Protein AF-A0A940Q5P7-F1 (afdb_monomer_lite)

Radius of gyration: 21.8 Å; chains: 1; bounding box: 33×35×69 Å

Structure (mmCIF, N/CA/C/O backbone):
data_AF-A0A940Q5P7-F1
#
_entry.id   AF-A0A940Q5P7-F1
#
loop_
_atom_site.group_PDB
_atom_site.id
_atom_site.type_symbol
_atom_site.label_atom_id
_atom_site.label_alt_id
_atom_site.label_comp_id
_atom_site.label_asym_id
_atom_site.label_entity_id
_atom_site.label_seq_id
_atom_site.pdbx_PDB_ins_code
_atom_site.Cartn_x
_atom_site.Cartn_y
_atom_site.Cartn_z
_atom_site.occupancy
_atom_site.B_iso_or_equiv
_atom_site.auth_seq_id
_atom_site.auth_comp_id
_atom_site.auth_asym_id
_atom_site.auth_atom_id
_atom_site.pdbx_PDB_model_num
ATOM 1 N N . MET A 1 1 ? -14.867 15.851 -5.994 1.00 41.00 1 MET A N 1
ATOM 2 C CA . MET A 1 1 ? -13.390 15.865 -5.976 1.00 41.00 1 MET A CA 1
ATOM 3 C C . MET A 1 1 ? -12.949 15.234 -4.667 1.00 41.00 1 MET A C 1
ATOM 5 O O . MET A 1 1 ? -12.929 15.916 -3.651 1.00 41.00 1 MET A O 1
ATOM 9 N N . GLY A 1 2 ? -12.754 13.914 -4.648 1.00 50.38 2 GLY A N 1
ATOM 10 C CA . GLY A 1 2 ? -12.276 13.224 -3.451 1.00 50.38 2 GLY A CA 1
ATOM 11 C C . GLY A 1 2 ? -10.807 13.569 -3.258 1.00 50.38 2 GLY A C 1
ATOM 12 O O . GLY A 1 2 ? -9.984 13.217 -4.091 1.00 50.38 2 GLY A O 1
ATOM 13 N N . SER A 1 3 ? -10.481 14.330 -2.218 1.00 61.19 3 SER A N 1
ATOM 14 C CA . SER A 1 3 ? -9.091 14.579 -1.847 1.00 61.19 3 SER A CA 1
ATOM 15 C C . SER A 1 3 ? -8.493 13.261 -1.352 1.00 61.19 3 SER A C 1
ATOM 17 O O . SER A 1 3 ? -8.845 12.838 -0.245 1.00 61.19 3 SER A O 1
ATOM 19 N N . SER A 1 4 ? -7.644 12.622 -2.161 1.00 75.94 4 SER A N 1
ATOM 20 C CA . SER A 1 4 ? -6.776 11.542 -1.683 1.00 75.94 4 SER A CA 1
ATOM 21 C C . SER A 1 4 ? -5.988 12.034 -0.467 1.00 75.94 4 SER A C 1
ATOM 23 O O . SER A 1 4 ? -5.650 13.218 -0.378 1.00 75.94 4 SER A O 1
ATOM 25 N N . ALA A 1 5 ? -5.750 11.152 0.497 1.00 82.31 5 ALA A N 1
ATOM 26 C CA . ALA A 1 5 ? -4.936 11.459 1.662 1.00 82.31 5 ALA A CA 1
ATOM 27 C C . ALA A 1 5 ? -3.430 11.340 1.372 1.00 82.31 5 ALA A C 1
ATOM 29 O O . ALA A 1 5 ? -2.652 11.994 2.057 1.00 82.31 5 ALA A O 1
ATOM 30 N N . SER A 1 6 ? -3.039 10.574 0.346 1.00 84.50 6 SER A N 1
ATOM 31 C CA . SER A 1 6 ? -1.655 10.481 -0.134 1.00 84.50 6 SER A CA 1
ATOM 32 C C . SER A 1 6 ? -1.444 11.309 -1.403 1.00 84.50 6 SER A C 1
ATOM 34 O O . SER A 1 6 ? -2.370 11.509 -2.195 1.00 84.50 6 SER A O 1
ATOM 36 N N . GLN A 1 7 ? -0.208 11.778 -1.595 1.00 83.62 7 GLN A N 1
ATOM 37 C CA . GLN A 1 7 ? 0.233 12.468 -2.811 1.00 83.62 7 GLN A CA 1
ATOM 38 C C . GLN A 1 7 ? 0.664 11.509 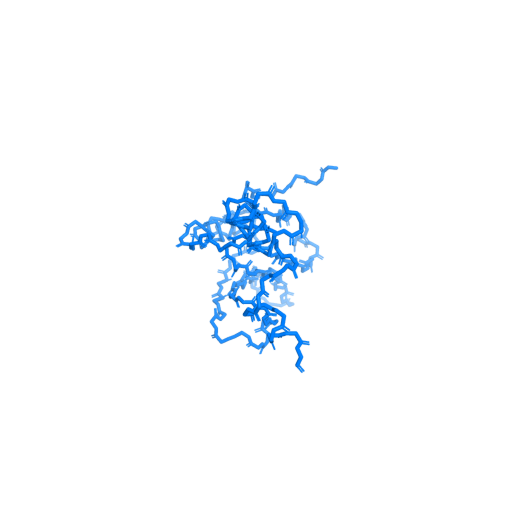-3.932 1.00 83.62 7 GLN A C 1
ATOM 40 O O . GLN A 1 7 ? 0.743 11.934 -5.083 1.00 83.62 7 GLN A O 1
ATOM 45 N N . TYR A 1 8 ? 0.941 10.241 -3.611 1.00 85.31 8 TYR A N 1
ATOM 46 C CA . TYR A 1 8 ? 1.495 9.271 -4.563 1.00 85.31 8 TYR A CA 1
ATOM 47 C C . TYR A 1 8 ? 0.431 8.368 -5.183 1.00 85.31 8 TYR A C 1
ATOM 49 O O . TYR A 1 8 ? 0.476 8.094 -6.376 1.00 85.31 8 TYR A O 1
ATOM 57 N N . PHE A 1 9 ? -0.539 7.926 -4.385 1.00 86.62 9 PHE A N 1
ATOM 58 C CA . PHE A 1 9 ? -1.602 7.023 -4.816 1.00 86.62 9 PHE A CA 1
ATOM 59 C C . PHE A 1 9 ? -2.948 7.431 -4.212 1.00 86.62 9 PHE A C 1
ATOM 61 O O . PHE A 1 9 ? -3.032 8.242 -3.286 1.00 86.62 9 PHE A O 1
ATOM 68 N N . GLU A 1 10 ? -4.032 6.886 -4.759 1.00 87.19 10 GLU A N 1
ATOM 69 C CA . GLU A 1 10 ? -5.385 7.214 -4.319 1.00 87.19 10 GLU A CA 1
ATOM 70 C C . GLU A 1 10 ? -5.761 6.449 -3.050 1.00 87.19 10 GLU A C 1
ATOM 72 O O . GLU A 1 10 ? -5.995 5.248 -3.083 1.00 87.19 10 GLU A O 1
ATOM 77 N N . ILE A 1 11 ? -5.879 7.147 -1.925 1.00 88.00 11 ILE A N 1
ATOM 78 C CA . ILE A 1 11 ? -6.335 6.554 -0.670 1.00 88.00 11 ILE A CA 1
ATOM 79 C C . ILE A 1 11 ? -7.303 7.501 0.049 1.00 88.00 11 ILE A C 1
ATOM 81 O O . ILE A 1 11 ? -7.033 8.701 0.143 1.00 88.00 11 ILE A O 1
ATOM 85 N N . PRO A 1 12 ? -8.444 7.018 0.569 1.00 86.81 12 PRO A N 1
ATOM 86 C CA . PRO A 1 12 ? -9.394 7.874 1.258 1.00 86.81 12 PRO A CA 1
ATOM 87 C C . PRO A 1 12 ? -8.847 8.453 2.563 1.00 86.81 12 PRO A C 1
ATOM 89 O O . PRO A 1 12 ? -7.967 7.894 3.222 1.00 86.81 12 PRO A O 1
ATOM 92 N N . LYS A 1 13 ? -9.453 9.564 2.984 1.00 85.94 13 LYS A N 1
ATOM 93 C CA . LYS A 1 13 ? -9.271 10.125 4.327 1.00 85.94 13 LYS A CA 1
ATOM 94 C C . LYS A 1 13 ? -9.883 9.213 5.395 1.00 85.94 13 LYS A C 1
ATOM 96 O O . LYS A 1 13 ? -10.800 8.444 5.105 1.00 85.94 13 LYS A O 1
ATOM 101 N N . PHE A 1 14 ? -9.429 9.382 6.640 1.00 84.25 14 PHE A N 1
ATOM 102 C CA . PHE A 1 14 ? -9.865 8.613 7.813 1.00 84.25 14 PHE A CA 1
ATOM 103 C C . PHE A 1 14 ? -11.389 8.406 7.919 1.00 84.25 14 PHE A C 1
ATOM 105 O O . PHE A 1 14 ? -11.831 7.322 8.291 1.00 84.25 14 PHE A O 1
ATOM 112 N N . PHE A 1 15 ? -12.190 9.405 7.529 1.00 81.56 15 PHE A N 1
ATOM 113 C CA . PHE A 1 15 ? -13.657 9.366 7.592 1.00 81.56 15 PHE A CA 1
ATOM 114 C C . PHE A 1 15 ? -14.273 8.084 7.000 1.00 81.56 15 PHE A C 1
ATOM 116 O O . PHE A 1 15 ? -15.144 7.483 7.622 1.00 81.56 15 PHE A O 1
ATOM 123 N N . VAL A 1 16 ? -13.766 7.609 5.855 1.00 80.00 16 VAL A N 1
ATOM 124 C CA . VAL A 1 16 ? -14.283 6.404 5.176 1.00 80.00 16 VAL A CA 1
ATOM 125 C C . VAL A 1 16 ? -14.089 5.140 6.020 1.00 80.00 16 VAL A C 1
ATOM 127 O O . VAL A 1 16 ? -14.920 4.232 6.015 1.00 80.00 16 VAL A O 1
ATOM 130 N N . PHE A 1 17 ? -13.005 5.081 6.790 1.00 79.00 17 PHE A N 1
ATOM 131 C CA . PHE A 1 17 ? -12.690 3.924 7.621 1.00 79.00 17 PHE A CA 1
ATOM 132 C C . PHE A 1 17 ? -13.446 3.929 8.954 1.00 79.00 17 PHE A C 1
ATOM 134 O O . PHE A 1 17 ? -13.710 2.861 9.511 1.00 79.00 17 PHE A O 1
ATOM 141 N N . GLY A 1 18 ? -13.862 5.106 9.435 1.00 71.75 18 GLY A N 1
ATOM 142 C CA . GLY A 1 18 ? -14.753 5.240 10.591 1.00 71.75 18 GLY A CA 1
ATOM 143 C C . GLY A 1 18 ? -16.116 4.570 10.377 1.00 71.75 18 GLY A C 1
ATOM 144 O O . GLY A 1 18 ? -16.691 4.018 11.316 1.00 71.75 18 GLY A O 1
ATOM 145 N N . GLU A 1 19 ? -16.590 4.521 9.130 1.00 75.62 19 GLU A N 1
ATOM 146 C CA . GLU A 1 19 ? -17.842 3.861 8.726 1.00 75.62 19 GLU A CA 1
ATOM 147 C C . GLU A 1 19 ? -17.680 2.355 8.442 1.00 75.62 19 GLU A C 1
ATOM 149 O O . GLU A 1 19 ? -18.591 1.712 7.924 1.00 75.62 19 GLU A O 1
ATOM 154 N N . LYS A 1 20 ? -16.531 1.765 8.807 1.00 74.25 20 LYS A N 1
ATOM 155 C CA . LYS A 1 20 ? -16.135 0.382 8.476 1.00 74.25 20 LYS A CA 1
ATOM 156 C C . LYS A 1 20 ? -15.927 0.136 6.974 1.00 74.25 20 LYS A C 1
ATOM 158 O O . LYS A 1 20 ? -16.009 -1.005 6.520 1.00 74.25 20 LYS A O 1
ATOM 163 N N . GLY A 1 21 ? -15.638 1.185 6.204 1.00 81.62 21 GLY A N 1
ATOM 164 C CA . GLY A 1 21 ? -15.316 1.066 4.786 1.00 81.62 21 GLY A CA 1
ATOM 165 C C . GLY A 1 21 ? -14.009 0.304 4.567 1.00 81.62 21 GLY A C 1
ATOM 166 O O . GLY A 1 21 ? -12.978 0.648 5.141 1.00 81.62 21 GLY A O 1
ATOM 167 N N . ILE A 1 22 ? -14.045 -0.731 3.727 1.00 88.94 22 ILE A N 1
ATOM 168 C CA . ILE A 1 22 ? -12.841 -1.409 3.234 1.00 88.94 22 ILE A CA 1
ATOM 169 C C . ILE A 1 22 ? -12.371 -0.665 1.992 1.00 88.94 22 ILE A C 1
ATOM 171 O O . ILE A 1 22 ? -13.170 -0.398 1.095 1.00 88.94 22 ILE A O 1
ATOM 175 N N . PHE A 1 23 ? -11.076 -0.376 1.920 1.00 90.25 23 PHE A N 1
ATOM 176 C CA . PHE A 1 23 ? -10.478 0.225 0.737 1.00 90.25 23 PHE A CA 1
ATOM 177 C C . PHE A 1 23 ? -9.452 -0.715 0.116 1.00 90.25 23 PHE A C 1
ATOM 179 O O . PHE A 1 23 ? -8.726 -1.423 0.814 1.00 90.25 23 PHE A O 1
ATOM 186 N N . THR A 1 24 ? -9.403 -0.754 -1.208 1.00 90.44 24 THR A N 1
ATOM 187 C CA . THR A 1 24 ? -8.399 -1.502 -1.966 1.00 90.44 24 THR A CA 1
ATOM 188 C C . THR A 1 24 ? -7.956 -0.635 -3.125 1.00 90.44 24 THR A C 1
ATOM 190 O O . THR A 1 24 ? -8.797 -0.080 -3.829 1.00 90.44 24 THR A O 1
ATOM 193 N N . GLY A 1 25 ? -6.646 -0.518 -3.298 1.00 89.44 25 GLY A N 1
ATOM 194 C CA . GLY A 1 25 ? -6.042 0.278 -4.351 1.00 89.44 25 GLY A CA 1
ATOM 195 C C . GLY A 1 25 ? -4.789 -0.389 -4.898 1.00 89.44 25 GLY A C 1
ATOM 196 O O . GLY A 1 25 ? -4.275 -1.365 -4.346 1.00 89.44 25 GLY A O 1
ATOM 197 N N . SER A 1 26 ? -4.313 0.145 -6.016 1.00 89.31 26 SER A N 1
ATOM 198 C CA . SER A 1 26 ? -3.120 -0.341 -6.700 1.00 89.31 26 SER A CA 1
ATOM 199 C C . SER A 1 26 ? -2.323 0.829 -7.259 1.00 89.31 26 SER A C 1
ATOM 201 O O . SER A 1 26 ? -2.883 1.686 -7.941 1.00 89.31 26 SER A O 1
ATOM 203 N N . ALA A 1 27 ? -1.023 0.812 -7.012 1.00 88.00 27 ALA A N 1
ATOM 204 C CA . ALA A 1 27 ? 0.003 1.643 -7.619 1.00 88.00 27 ALA A CA 1
ATOM 205 C C . ALA A 1 27 ? 0.751 0.792 -8.657 1.00 88.00 27 ALA A C 1
ATOM 207 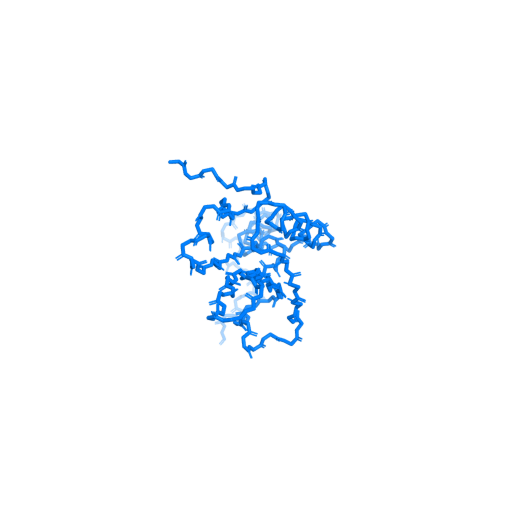O O . ALA A 1 27 ? 1.726 0.096 -8.354 1.00 88.00 27 ALA A O 1
ATOM 208 N N . SER A 1 28 ? 0.239 0.792 -9.890 1.00 80.69 28 SER A N 1
ATOM 209 C CA . SER A 1 28 ? 0.727 -0.092 -10.963 1.00 80.69 28 SER A CA 1
ATOM 210 C C . SER A 1 28 ? 2.149 0.259 -11.402 1.00 80.69 28 SER A C 1
ATOM 212 O O . SER A 1 28 ? 2.911 -0.615 -11.802 1.00 80.69 28 SER A O 1
ATOM 214 N N . GLU A 1 29 ? 2.519 1.531 -11.290 1.00 82.25 29 GLU A N 1
ATOM 215 C CA . GLU A 1 29 ? 3.843 2.081 -11.571 1.00 82.25 29 GLU A CA 1
ATOM 216 C C . GLU A 1 29 ? 4.946 1.554 -10.638 1.00 82.25 29 GLU A C 1
ATOM 218 O O . GLU A 1 29 ? 6.121 1.607 -10.996 1.00 82.25 29 GLU A O 1
ATOM 223 N N . LYS A 1 30 ? 4.585 1.018 -9.465 1.00 85.44 30 LYS A N 1
ATOM 224 C CA . LYS A 1 30 ? 5.505 0.445 -8.462 1.00 85.44 30 LYS A CA 1
ATOM 225 C C . LYS A 1 30 ? 5.229 -1.035 -8.164 1.00 85.44 30 LYS A C 1
ATOM 227 O O . LYS A 1 30 ? 5.727 -1.559 -7.169 1.00 85.44 30 LYS A O 1
ATOM 232 N N . ASP A 1 31 ? 4.399 -1.692 -8.983 1.00 87.12 31 ASP A N 1
ATOM 233 C CA . ASP A 1 31 ? 3.906 -3.061 -8.755 1.00 87.12 31 ASP A CA 1
ATOM 234 C C . ASP A 1 31 ? 3.410 -3.277 -7.314 1.00 87.12 31 ASP A C 1
ATOM 236 O O . ASP A 1 31 ? 3.732 -4.267 -6.659 1.00 87.12 31 ASP A O 1
ATOM 240 N N . MET A 1 32 ? 2.689 -2.292 -6.775 1.00 89.62 32 MET A N 1
ATOM 241 C CA . MET A 1 32 ? 2.264 -2.268 -5.379 1.00 89.62 32 MET A CA 1
ATOM 242 C C . MET A 1 32 ? 0.747 -2.278 -5.293 1.00 89.62 32 MET A C 1
ATOM 244 O O . MET A 1 32 ? 0.077 -1.340 -5.711 1.00 89.62 32 MET A O 1
ATOM 248 N N . ASN A 1 33 ? 0.196 -3.313 -4.676 1.00 91.56 33 ASN A N 1
ATOM 249 C CA . ASN A 1 33 ? -1.208 -3.368 -4.303 1.00 91.56 33 ASN A CA 1
ATOM 250 C C . ASN A 1 33 ? -1.335 -3.172 -2.802 1.00 91.56 33 ASN A C 1
ATOM 252 O O . ASN A 1 33 ? -0.474 -3.611 -2.040 1.00 91.56 33 ASN A O 1
ATOM 256 N N . TYR A 1 34 ? -2.420 -2.539 -2.374 1.00 92.56 34 TYR A N 1
ATOM 257 C CA . TYR A 1 34 ? -2.680 -2.338 -0.960 1.00 92.56 34 TYR A CA 1
ATOM 258 C C . TYR A 1 34 ? -4.163 -2.444 -0.630 1.00 92.56 34 TYR A C 1
ATOM 260 O O . TYR A 1 34 ? -5.052 -2.154 -1.435 1.00 92.56 34 TYR A O 1
ATOM 268 N N . LYS A 1 35 ? -4.437 -2.874 0.597 1.00 92.69 35 LYS A N 1
ATOM 269 C CA . LYS A 1 35 ? -5.788 -3.038 1.125 1.00 92.69 35 LYS A CA 1
ATOM 270 C C . LYS A 1 35 ? -5.827 -2.578 2.565 1.00 92.69 35 LYS A C 1
ATOM 272 O O . LYS A 1 35 ? -4.999 -2.992 3.364 1.00 92.69 35 LYS A O 1
ATOM 277 N N . VAL A 1 36 ? -6.821 -1.770 2.903 1.00 91.94 36 VAL A N 1
ATOM 278 C CA . VAL A 1 36 ? -7.039 -1.279 4.261 1.00 91.94 36 VAL A CA 1
ATOM 279 C C . VAL A 1 36 ? -8.385 -1.785 4.755 1.00 91.94 36 VAL A C 1
ATOM 281 O O . VAL A 1 36 ? -9.417 -1.576 4.112 1.00 91.94 36 VAL A O 1
ATOM 284 N N . VAL A 1 37 ? -8.367 -2.476 5.891 1.00 91.00 37 VAL A N 1
ATOM 285 C CA . VAL A 1 37 ? -9.538 -3.090 6.516 1.00 91.00 37 VAL A CA 1
ATOM 286 C C . VAL A 1 37 ? -9.665 -2.575 7.952 1.00 91.00 37 VAL A C 1
ATOM 288 O O . VAL A 1 37 ? -8.814 -2.890 8.787 1.00 91.00 37 VAL A O 1
ATOM 291 N N . PRO A 1 38 ? -10.720 -1.812 8.280 1.00 90.19 38 PRO A N 1
ATOM 292 C CA . PRO A 1 38 ? -11.016 -1.455 9.659 1.00 90.19 38 PRO A CA 1
ATOM 293 C C . PRO A 1 38 ? -11.547 -2.677 10.415 1.00 90.19 38 PRO A C 1
ATOM 295 O O . PRO A 1 38 ? -12.532 -3.304 10.025 1.00 90.19 38 PRO A O 1
ATOM 298 N N . ASN A 1 39 ? -10.905 -3.003 11.529 1.00 86.06 39 ASN A N 1
ATOM 299 C CA . ASN A 1 39 ? -11.319 -4.039 12.457 1.00 86.06 39 ASN A CA 1
ATOM 300 C C . ASN A 1 39 ? -11.996 -3.393 13.674 1.00 86.06 39 ASN A C 1
ATOM 302 O O . ASN A 1 39 ? -11.356 -2.757 14.509 1.00 86.06 39 ASN A O 1
ATOM 306 N N . CYS A 1 40 ? -13.317 -3.541 13.758 1.00 81.81 40 CYS A N 1
ATOM 307 C CA . CYS A 1 40 ? -14.142 -3.008 14.843 1.00 81.81 40 CYS A CA 1
ATOM 308 C C . CYS A 1 40 ? -14.811 -4.160 15.607 1.00 81.81 40 CYS A C 1
ATOM 310 O O . CYS A 1 40 ? -15.989 -4.446 15.343 1.00 81.81 40 CYS A O 1
ATOM 312 N N . PRO A 1 41 ? -14.090 -4.847 16.511 1.00 80.12 41 PRO A N 1
ATOM 313 C CA . PRO A 1 41 ? -14.673 -5.906 17.325 1.00 80.12 41 PRO A CA 1
ATOM 314 C C . PRO A 1 41 ? -15.747 -5.351 18.280 1.00 80.12 41 PRO A C 1
ATOM 316 O O . PRO A 1 41 ? -15.802 -4.151 18.554 1.00 80.12 41 PRO A O 1
ATOM 319 N N . LYS A 1 42 ? -16.646 -6.226 18.758 1.00 73.19 42 LYS A N 1
ATOM 320 C CA . LYS A 1 42 ? -17.697 -5.854 19.729 1.00 73.19 42 LYS A CA 1
ATOM 321 C C . LYS A 1 42 ? -17.123 -5.532 21.115 1.00 73.19 42 LYS A C 1
ATOM 323 O O . LYS A 1 42 ? -17.692 -4.705 21.816 1.00 73.19 42 LYS A O 1
ATOM 328 N N . GLU A 1 43 ? -16.005 -6.162 21.465 1.00 66.12 43 GLU A N 1
ATOM 329 C CA . GLU A 1 43 ? -15.213 -5.924 22.672 1.00 66.12 43 GLU A CA 1
ATOM 330 C C . GLU A 1 43 ? -13.732 -5.868 22.266 1.00 66.12 43 GLU A C 1
ATOM 332 O O . GLU A 1 43 ? -13.280 -6.712 21.491 1.00 66.12 43 GLU A O 1
ATOM 337 N N . GLY A 1 44 ? -12.997 -4.865 22.754 1.00 74.81 44 GLY A N 1
ATOM 338 C CA . GLY A 1 44 ? -11.587 -4.624 22.425 1.00 74.81 44 GLY A CA 1
ATOM 339 C C . GLY A 1 44 ? -11.336 -3.340 21.630 1.00 74.81 44 GLY A C 1
ATOM 340 O O . GLY A 1 44 ? -12.266 -2.635 21.226 1.00 74.81 44 GLY A O 1
ATOM 341 N N . ASP A 1 45 ? -10.055 -3.041 21.419 1.00 80.38 45 ASP A N 1
ATOM 342 C CA . ASP A 1 45 ? -9.620 -1.843 20.709 1.00 80.38 45 ASP A CA 1
ATOM 343 C C . ASP A 1 45 ? -9.878 -1.953 19.205 1.00 80.38 45 ASP A C 1
ATOM 345 O O . ASP A 1 45 ? -9.696 -3.000 18.576 1.00 80.38 45 ASP A O 1
ATOM 349 N N . LYS A 1 46 ? -10.323 -0.844 18.614 1.00 87.00 46 LYS A N 1
ATOM 350 C CA . LYS A 1 46 ? -10.563 -0.756 17.175 1.00 87.00 46 LYS A CA 1
ATOM 351 C C . LYS A 1 46 ? -9.240 -0.512 16.461 1.00 87.00 46 LYS A C 1
ATOM 353 O O . LYS A 1 46 ? -8.517 0.424 16.804 1.00 87.00 46 LYS A O 1
ATOM 358 N N . THR A 1 47 ? -8.959 -1.304 15.434 1.00 90.19 47 THR A N 1
ATOM 359 C CA . THR A 1 47 ? -7.706 -1.221 14.675 1.00 90.19 47 THR A CA 1
ATOM 360 C C . THR A 1 47 ? -7.953 -1.064 13.176 1.00 90.19 47 THR A C 1
ATOM 362 O O . THR A 1 47 ? -9.038 -1.333 12.664 1.00 90.19 47 THR A O 1
ATOM 365 N N . LEU A 1 48 ? -6.939 -0.595 12.460 1.00 90.44 48 LEU A N 1
ATOM 366 C CA . LEU A 1 48 ? -6.835 -0.527 11.009 1.00 90.44 48 LEU A CA 1
ATOM 367 C C . LEU A 1 48 ? -5.761 -1.511 10.570 1.00 90.44 48 LEU A C 1
ATOM 369 O O . LEU A 1 48 ? -4.607 -1.386 10.969 1.00 90.44 48 LEU A O 1
ATOM 373 N N . ARG A 1 49 ? -6.130 -2.482 9.740 1.00 92.44 49 ARG A N 1
ATOM 374 C CA . ARG A 1 49 ? -5.185 -3.410 9.115 1.00 92.44 49 ARG A CA 1
ATOM 375 C C . ARG A 1 49 ? -4.875 -2.935 7.715 1.00 92.44 49 ARG A C 1
ATOM 377 O O . ARG A 1 49 ? -5.781 -2.897 6.884 1.00 92.44 49 ARG A O 1
ATOM 384 N N . ALA A 1 50 ? -3.620 -2.611 7.454 1.00 93.38 50 ALA A N 1
ATOM 385 C CA . ALA A 1 50 ? -3.138 -2.335 6.115 1.00 93.38 50 ALA A CA 1
ATOM 386 C C . ALA A 1 50 ? -2.313 -3.523 5.617 1.00 93.38 50 ALA A C 1
ATOM 388 O O . ALA A 1 50 ? -1.450 -4.041 6.323 1.00 93.38 50 ALA A O 1
ATOM 389 N N . TYR A 1 51 ? -2.611 -3.951 4.399 1.00 93.38 51 TYR A N 1
ATOM 390 C CA . TYR A 1 51 ? -1.931 -5.019 3.687 1.00 93.38 51 TYR A CA 1
ATOM 391 C C . TYR A 1 51 ? 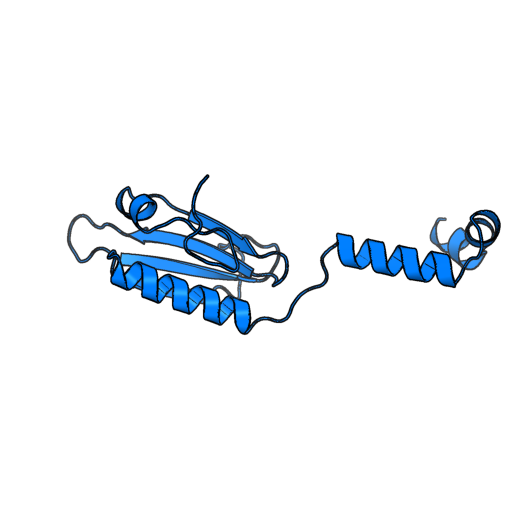-1.270 -4.428 2.454 1.00 93.38 51 TYR A C 1
ATOM 393 O O . TYR A 1 51 ? -1.899 -3.611 1.779 1.00 93.38 51 TYR A O 1
ATOM 401 N N . VAL A 1 52 ? -0.058 -4.870 2.138 1.00 92.94 52 VAL A N 1
ATOM 402 C CA . VAL A 1 52 ? 0.664 -4.513 0.914 1.00 92.94 52 VAL A CA 1
ATOM 403 C C . VAL A 1 52 ? 1.202 -5.780 0.272 1.00 92.94 52 VAL A C 1
ATOM 405 O O . VAL A 1 52 ? 1.721 -6.644 0.967 1.00 92.94 52 VAL A O 1
ATOM 408 N N . TRP A 1 53 ? 1.076 -5.909 -1.044 1.00 92.75 53 TRP A N 1
ATOM 409 C CA . TRP A 1 53 ? 1.645 -7.039 -1.775 1.00 92.75 53 TRP A CA 1
ATOM 410 C C . TRP A 1 53 ? 2.005 -6.657 -3.210 1.00 92.75 53 TRP A C 1
ATOM 412 O O . TRP A 1 53 ? 1.496 -5.674 -3.754 1.00 92.75 53 TRP A O 1
ATOM 422 N N . SER A 1 54 ? 2.884 -7.445 -3.823 1.00 87.88 54 SER A N 1
ATOM 423 C CA . SER A 1 54 ? 3.357 -7.230 -5.195 1.00 87.88 54 SER A CA 1
ATOM 424 C C . SER A 1 54 ? 2.678 -8.155 -6.205 1.00 87.88 54 SER A C 1
ATOM 426 O O . SER A 1 54 ? 2.123 -9.200 -5.851 1.00 87.88 54 SER A O 1
ATOM 428 N N . GLY A 1 55 ? 2.740 -7.781 -7.481 1.00 80.00 55 GLY A N 1
ATOM 429 C CA . GLY A 1 55 ? 2.312 -8.609 -8.598 1.00 80.00 55 GLY A CA 1
ATOM 430 C C . GLY A 1 55 ? 0.827 -8.521 -8.951 1.00 80.00 55 GLY A C 1
ATOM 431 O O . GLY A 1 55 ? 0.075 -7.648 -8.526 1.00 80.00 55 GLY A O 1
ATOM 432 N N . ARG A 1 56 ? 0.391 -9.467 -9.789 1.00 73.56 56 ARG A N 1
ATOM 433 C CA . ARG A 1 56 ? -0.983 -9.523 -10.331 1.00 73.56 56 ARG A CA 1
ATOM 434 C C . ARG A 1 56 ? -1.936 -10.382 -9.504 1.00 73.56 56 ARG A C 1
ATOM 436 O O . ARG A 1 56 ? -3.122 -10.468 -9.822 1.00 73.56 56 ARG A O 1
ATOM 443 N N . SER A 1 57 ? -1.410 -11.067 -8.497 1.00 76.50 57 SER A N 1
ATOM 444 C CA . SER A 1 57 ? -2.186 -11.952 -7.638 1.00 76.50 57 SER A CA 1
ATOM 445 C C . SER A 1 57 ? -3.048 -11.144 -6.668 1.00 76.50 57 SER A C 1
ATOM 447 O O . SER A 1 57 ? -2.675 -10.057 -6.234 1.00 76.50 57 SER A O 1
ATOM 449 N N . CYS A 1 58 ? -4.221 -11.676 -6.320 1.00 79.06 58 CYS A N 1
ATOM 450 C CA . CYS A 1 58 ? -5.018 -11.150 -5.213 1.00 79.06 58 CYS A CA 1
ATOM 451 C C . CYS A 1 58 ? -4.319 -11.438 -3.877 1.00 79.06 58 CYS A C 1
ATOM 453 O O . CYS A 1 58 ? -3.546 -12.390 -3.799 1.00 79.06 58 CYS A O 1
ATOM 455 N N . LEU A 1 59 ? -4.645 -10.676 -2.828 1.00 77.56 59 LEU A N 1
ATOM 456 C CA . LEU A 1 59 ? -4.046 -10.822 -1.494 1.00 77.56 59 LEU A CA 1
ATOM 457 C C . LEU A 1 59 ? -3.986 -12.284 -1.004 1.00 77.56 59 LEU A C 1
ATOM 459 O O . LEU A 1 59 ? -2.940 -12.715 -0.545 1.00 77.56 59 LEU A O 1
ATOM 463 N N . ASP A 1 60 ? -5.053 -13.074 -1.178 1.00 75.38 60 ASP A N 1
ATOM 464 C CA . ASP A 1 60 ? -5.098 -14.495 -0.775 1.00 75.38 60 ASP A CA 1
ATOM 465 C C . ASP A 1 60 ? -4.076 -15.407 -1.480 1.00 75.38 60 ASP A C 1
ATOM 467 O O . ASP A 1 60 ? -3.812 -16.515 -1.026 1.00 75.38 60 ASP A O 1
ATOM 471 N N . LYS A 1 61 ? -3.536 -14.969 -2.619 1.00 77.50 61 LYS A N 1
ATOM 472 C CA . LYS A 1 61 ? -2.560 -15.707 -3.434 1.00 77.50 61 LYS A CA 1
ATOM 473 C C . LYS A 1 61 ? -1.184 -15.046 -3.435 1.00 77.50 61 LYS A C 1
ATOM 475 O O . LYS A 1 61 ? -0.305 -15.499 -4.163 1.00 77.50 61 LYS A O 1
ATOM 480 N N . ALA A 1 62 ? -1.023 -13.939 -2.718 1.00 79.19 62 ALA A N 1
ATOM 481 C CA . ALA A 1 62 ? 0.242 -13.238 -2.642 1.00 79.19 62 ALA A CA 1
ATOM 482 C C . ALA A 1 62 ? 1.119 -13.890 -1.568 1.00 79.19 62 ALA A C 1
ATOM 484 O O . ALA A 1 62 ? 0.714 -13.979 -0.412 1.00 79.19 62 ALA A O 1
ATOM 485 N N . GLU A 1 63 ? 2.309 -14.344 -1.956 1.00 72.88 63 GLU A N 1
ATOM 486 C CA . GLU A 1 63 ? 3.285 -14.921 -1.020 1.00 72.88 63 GLU A CA 1
ATOM 487 C C . GLU A 1 63 ? 4.018 -13.820 -0.233 1.00 72.88 63 GLU A C 1
ATOM 489 O O . GLU A 1 63 ? 4.282 -13.983 0.954 1.00 72.88 63 GLU A O 1
ATOM 494 N N . ASP A 1 64 ? 4.230 -12.655 -0.856 1.00 83.25 64 ASP A N 1
ATOM 495 C CA . ASP A 1 64 ? 4.935 -11.498 -0.282 1.00 83.25 64 ASP A CA 1
ATOM 496 C C . ASP A 1 64 ? 3.983 -10.458 0.339 1.00 83.25 64 ASP A C 1
ATOM 498 O O . ASP A 1 64 ? 4.174 -9.247 0.202 1.00 83.25 64 ASP A O 1
ATOM 502 N N . ALA A 1 65 ? 2.891 -10.911 0.958 1.00 88.75 65 ALA A N 1
ATOM 503 C CA . ALA A 1 65 ? 1.935 -10.012 1.593 1.00 88.75 65 ALA A CA 1
ATOM 504 C C . ALA A 1 65 ? 2.455 -9.511 2.951 1.00 88.75 65 ALA A C 1
ATOM 506 O O . ALA A 1 65 ? 2.520 -10.256 3.929 1.00 88.75 65 ALA A O 1
ATOM 507 N N . GLU A 1 66 ? 2.760 -8.219 3.034 1.00 91.44 66 GLU A N 1
ATOM 508 C CA . GLU A 1 66 ? 3.080 -7.527 4.279 1.00 91.44 66 GLU A CA 1
ATOM 509 C C . GLU A 1 66 ? 1.800 -7.011 4.943 1.00 91.44 66 GLU A C 1
ATOM 511 O O . GLU A 1 66 ? 0.910 -6.476 4.279 1.00 91.44 66 GLU A O 1
ATOM 516 N N . MET A 1 67 ? 1.701 -7.146 6.266 1.00 92.94 67 MET A N 1
ATOM 517 C CA . MET A 1 67 ? 0.547 -6.692 7.040 1.00 92.94 67 MET A CA 1
ATOM 518 C C . MET A 1 67 ? 1.001 -5.902 8.259 1.00 92.94 67 MET A C 1
ATOM 520 O O . MET A 1 67 ? 1.883 -6.344 8.999 1.00 92.94 67 MET A O 1
ATOM 524 N N . LYS A 1 68 ? 0.363 -4.751 8.483 1.00 94.25 68 LYS A N 1
ATOM 525 C CA . LYS A 1 68 ? 0.587 -3.926 9.667 1.00 94.25 68 LYS A CA 1
ATOM 526 C C . LYS A 1 68 ? -0.728 -3.418 10.252 1.00 94.25 68 LYS A C 1
ATOM 528 O O . LYS A 1 68 ? -1.657 -3.059 9.527 1.00 94.25 68 LYS A O 1
ATOM 533 N N . GLU A 1 69 ? -0.795 -3.412 11.580 1.00 92.81 69 GLU A N 1
ATOM 534 C CA . GLU A 1 69 ? -1.936 -2.926 12.355 1.00 92.81 69 GLU A CA 1
ATOM 535 C C . GLU A 1 69 ? -1.650 -1.548 12.948 1.00 92.81 69 GLU A C 1
ATOM 537 O O . GLU A 1 69 ? -0.564 -1.295 13.467 1.00 92.81 69 GLU A O 1
ATOM 542 N N . PHE A 1 70 ? -2.657 -0.683 12.896 1.00 92.88 70 PHE A N 1
ATOM 543 C CA . PHE A 1 70 ? -2.639 0.672 13.436 1.00 92.88 70 PHE A CA 1
ATOM 544 C C . PHE A 1 70 ? -3.899 0.915 14.276 1.00 92.88 70 PHE A C 1
ATOM 546 O O . PHE A 1 70 ? -4.909 0.236 14.076 1.00 92.88 70 PHE A O 1
ATOM 553 N N . PRO A 1 71 ? -3.906 1.878 15.204 1.00 91.00 71 PRO A N 1
ATOM 554 C CA . PRO A 1 71 ? -5.130 2.282 15.895 1.00 91.00 71 PRO A CA 1
ATOM 555 C C . PRO A 1 71 ? -6.171 2.851 14.914 1.00 91.00 71 PRO A C 1
ATOM 557 O O . PRO A 1 71 ? -5.819 3.567 13.978 1.00 91.00 71 PRO A O 1
ATOM 560 N N . LEU A 1 72 ? -7.469 2.588 15.123 1.00 87.88 72 LEU A N 1
ATOM 561 C CA . LEU A 1 72 ? -8.543 3.257 14.369 1.00 87.88 72 LEU A CA 1
ATOM 562 C C . LEU A 1 72 ? -8.752 4.688 14.901 1.00 87.88 72 LEU A C 1
ATOM 564 O O . LEU A 1 72 ? -9.758 4.998 15.541 1.00 87.88 72 LEU A O 1
ATOM 568 N N . SER A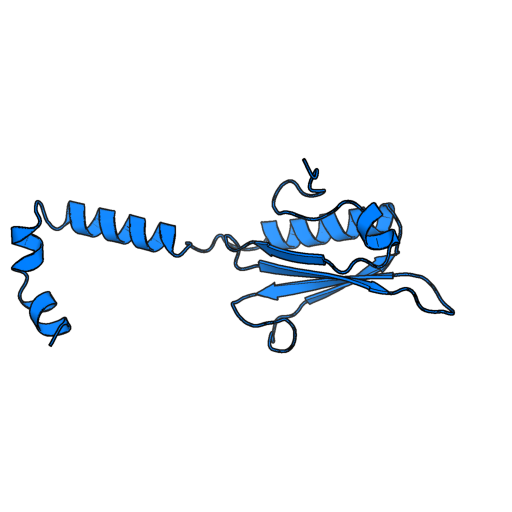 1 73 ? -7.782 5.555 14.638 1.00 90.06 73 SER A N 1
ATOM 569 C CA . SER A 1 73 ? -7.799 6.984 14.950 1.00 90.06 73 SER A CA 1
ATOM 570 C C . SER A 1 73 ? -7.226 7.784 13.778 1.00 90.06 73 SER A C 1
ATOM 572 O O . SER A 1 73 ? -6.621 7.219 12.865 1.00 90.06 73 SER A O 1
ATOM 574 N N . GLU A 1 74 ? -7.387 9.108 13.791 1.00 88.56 74 GLU A N 1
ATOM 575 C CA . GLU A 1 74 ? -6.735 9.972 12.796 1.00 88.56 74 GLU A CA 1
ATOM 576 C C . GLU A 1 74 ? -5.203 9.870 12.849 1.00 88.56 74 GLU A C 1
ATOM 578 O O . GLU A 1 74 ? -4.536 9.978 11.823 1.00 88.56 74 GLU A O 1
ATOM 583 N N . GLU A 1 75 ? -4.641 9.640 14.036 1.00 90.38 75 GLU A N 1
ATOM 584 C CA . GLU A 1 75 ? -3.204 9.435 14.231 1.00 90.38 75 GLU A CA 1
ATOM 585 C C . GLU A 1 75 ? -2.759 8.105 13.621 1.00 90.38 75 GLU A C 1
ATOM 587 O O . GLU A 1 75 ? -1.823 8.092 12.827 1.00 90.38 75 GLU A O 1
ATOM 592 N N . GLY A 1 76 ? -3.484 7.015 13.894 1.00 90.31 76 GLY A N 1
ATOM 593 C CA . GLY A 1 76 ? -3.189 5.710 13.302 1.00 90.31 76 GLY A CA 1
ATOM 594 C C . GLY A 1 76 ? -3.385 5.686 11.784 1.00 90.31 76 GLY A C 1
ATOM 595 O O . GLY A 1 76 ? -2.633 5.023 11.075 1.00 90.31 76 GLY A O 1
ATOM 596 N N . HIS A 1 77 ? -4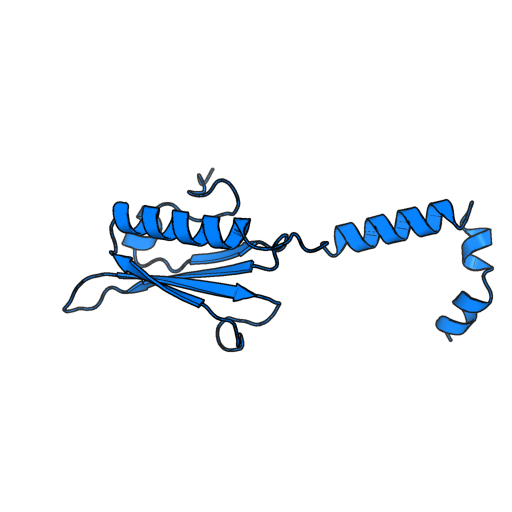.334 6.463 11.249 1.00 90.56 77 HIS A N 1
ATOM 597 C CA . HIS A 1 77 ? -4.474 6.661 9.800 1.00 90.56 77 HIS A CA 1
ATOM 598 C C . HIS A 1 77 ? -3.259 7.368 9.199 1.00 90.56 77 HIS A C 1
ATOM 600 O O . HIS A 1 77 ? -2.796 6.965 8.136 1.00 90.56 77 HIS A O 1
ATOM 606 N N . ARG A 1 78 ? -2.702 8.368 9.888 1.00 90.94 78 ARG A N 1
ATOM 607 C CA . ARG A 1 78 ? -1.476 9.050 9.456 1.00 90.94 78 ARG A CA 1
ATOM 608 C C . ARG A 1 78 ? -0.266 8.119 9.488 1.00 90.94 78 ARG A C 1
ATOM 610 O O . ARG A 1 78 ? 0.454 8.047 8.504 1.00 90.94 78 ARG A O 1
ATOM 617 N N . GLU A 1 79 ? -0.094 7.346 10.559 1.00 93.62 79 GLU A N 1
ATOM 618 C CA . GLU A 1 79 ? 0.983 6.347 10.658 1.00 93.62 79 GLU A CA 1
ATOM 619 C C . GLU A 1 79 ? 0.876 5.266 9.573 1.00 93.62 79 GLU A C 1
ATOM 621 O O . GLU A 1 79 ? 1.880 4.825 9.009 1.00 93.62 79 GLU A O 1
ATOM 626 N N . MET A 1 80 ? -0.352 4.847 9.261 1.00 93.50 80 MET A N 1
ATOM 627 C CA . MET A 1 80 ? -0.634 3.926 8.167 1.00 93.50 80 MET A CA 1
ATOM 628 C C . MET A 1 80 ? -0.249 4.530 6.815 1.00 93.50 80 MET A C 1
ATOM 630 O O . MET A 1 80 ? 0.360 3.839 5.999 1.00 93.50 80 MET A O 1
ATOM 634 N N . LEU A 1 81 ? -0.596 5.797 6.574 1.00 92.31 81 LEU A N 1
ATOM 635 C CA . LEU A 1 81 ? -0.212 6.510 5.356 1.00 92.31 81 LEU A CA 1
ATOM 636 C C . LEU A 1 81 ? 1.305 6.604 5.227 1.00 92.31 81 LEU A C 1
ATOM 638 O O . LEU A 1 81 ? 1.832 6.184 4.204 1.00 92.31 81 LEU A O 1
ATOM 642 N N . ASP A 1 82 ? 1.999 7.056 6.271 1.00 93.12 82 ASP A N 1
ATOM 643 C CA . ASP A 1 82 ? 3.460 7.176 6.273 1.00 93.12 82 ASP A CA 1
ATOM 644 C C . ASP A 1 82 ? 4.132 5.827 5.967 1.00 93.12 82 ASP A C 1
ATOM 646 O O . ASP A 1 82 ? 5.110 5.755 5.219 1.00 93.12 82 ASP A O 1
ATOM 650 N N . TRP A 1 83 ? 3.585 4.726 6.497 1.00 94.44 83 TRP A N 1
ATOM 651 C CA . TRP A 1 83 ? 4.071 3.384 6.185 1.00 94.44 83 TRP A CA 1
ATOM 652 C C . TRP A 1 83 ? 3.838 3.003 4.718 1.00 94.44 83 TRP A C 1
ATOM 654 O O . TRP A 1 83 ? 4.775 2.551 4.061 1.00 94.44 83 TRP A O 1
ATOM 664 N N . LEU A 1 84 ? 2.630 3.209 4.185 1.00 92.50 84 LEU A N 1
ATOM 665 C CA . LEU A 1 84 ? 2.319 2.908 2.783 1.00 92.50 84 LEU A CA 1
ATOM 666 C C . LEU A 1 84 ? 3.166 3.747 1.816 1.00 92.50 84 LEU A C 1
ATOM 668 O O . LEU A 1 84 ? 3.661 3.221 0.823 1.00 92.50 84 LEU A O 1
ATOM 672 N N . GLU A 1 85 ? 3.372 5.030 2.110 1.00 92.94 85 GLU A N 1
ATOM 673 C CA . GLU A 1 85 ? 4.221 5.915 1.308 1.00 92.94 85 GLU A CA 1
ATOM 674 C C . GLU A 1 85 ? 5.689 5.496 1.359 1.00 92.94 85 GLU A C 1
ATOM 676 O O . GLU A 1 85 ? 6.358 5.468 0.328 1.00 92.94 85 GLU A O 1
ATOM 681 N N . SER A 1 86 ? 6.185 5.090 2.529 1.00 92.81 86 SER A N 1
ATOM 682 C CA . SER A 1 86 ? 7.538 4.547 2.666 1.00 92.81 86 SER A CA 1
ATOM 683 C C . SER A 1 86 ? 7.734 3.279 1.827 1.00 92.81 86 SER A C 1
ATOM 685 O O . SER A 1 86 ? 8.733 3.158 1.114 1.00 92.81 86 SER A O 1
ATOM 687 N N . VAL A 1 87 ? 6.756 2.364 1.831 1.00 91.62 87 VAL A N 1
ATOM 688 C CA . VAL A 1 87 ? 6.785 1.160 0.981 1.00 91.62 87 VAL A CA 1
ATOM 689 C C . VAL A 1 87 ? 6.702 1.520 -0.506 1.00 91.62 87 VAL A C 1
ATOM 691 O O . VAL A 1 87 ? 7.393 0.922 -1.327 1.00 91.62 87 VAL A O 1
ATOM 694 N N . TYR A 1 88 ? 5.903 2.521 -0.875 1.00 90.69 88 TYR A N 1
ATOM 695 C CA . TYR A 1 88 ? 5.815 3.002 -2.254 1.00 90.69 88 TYR A CA 1
ATOM 696 C C . TYR A 1 88 ? 7.145 3.603 -2.747 1.00 90.69 88 TYR A C 1
ATOM 698 O O . TYR A 1 88 ? 7.577 3.339 -3.873 1.00 90.69 88 TYR A O 1
ATOM 706 N N . LEU A 1 89 ? 7.810 4.401 -1.907 1.00 90.31 89 LEU A N 1
ATOM 707 C CA . LEU A 1 89 ? 9.069 5.070 -2.242 1.00 90.31 89 LEU A CA 1
ATOM 708 C C . LEU A 1 89 ? 10.267 4.116 -2.260 1.00 90.31 89 LEU A C 1
ATOM 710 O O . LEU A 1 89 ? 11.188 4.334 -3.045 1.00 90.31 89 LEU A O 1
ATOM 714 N N . SER A 1 90 ? 10.258 3.068 -1.431 1.00 89.56 90 SER A N 1
ATOM 715 C CA . SER A 1 90 ? 11.330 2.065 -1.404 1.00 89.56 90 SER A CA 1
ATOM 716 C C . SER A 1 90 ? 11.315 1.129 -2.615 1.00 89.56 90 SER A C 1
ATOM 718 O O . SER A 1 90 ? 12.345 0.547 -2.952 1.00 89.56 90 SER A O 1
ATOM 720 N N . ARG A 1 91 ? 10.169 0.995 -3.293 1.00 86.56 91 ARG A N 1
ATOM 721 C CA . ARG A 1 91 ? 10.009 0.151 -4.483 1.00 86.56 91 ARG A CA 1
ATOM 722 C C . ARG A 1 91 ? 10.568 0.814 -5.738 1.00 86.56 91 ARG A C 1
ATOM 724 O O . ARG A 1 91 ? 10.489 2.031 -5.918 1.00 86.56 91 ARG A O 1
ATOM 731 N N . GLU A 1 92 ? 11.077 0.007 -6.661 1.00 84.69 92 GLU A N 1
ATOM 732 C CA . GLU A 1 92 ? 11.499 0.476 -7.982 1.00 84.69 92 GLU A CA 1
ATOM 733 C C . GLU A 1 92 ? 10.294 0.737 -8.894 1.00 84.69 92 GLU A C 1
ATOM 735 O O . GLU A 1 92 ? 9.231 0.132 -8.752 1.00 84.69 92 GLU A O 1
ATOM 740 N N . THR A 1 93 ? 10.437 1.680 -9.827 1.00 80.56 93 THR A N 1
ATOM 741 C CA . THR A 1 93 ? 9.418 1.898 -10.862 1.00 80.56 93 THR A CA 1
ATOM 742 C C . THR A 1 93 ? 9.454 0.773 -11.879 1.00 80.56 93 THR A C 1
ATOM 744 O O . THR A 1 93 ? 10.494 0.528 -12.492 1.00 80.56 93 THR A O 1
ATOM 747 N N . VAL A 1 94 ? 8.311 0.137 -12.110 1.00 78.44 94 VAL A N 1
ATOM 748 C CA . VAL A 1 94 ? 8.170 -0.887 -13.142 1.00 78.44 94 VAL A CA 1
ATOM 749 C C . VAL A 1 94 ? 7.631 -0.259 -14.431 1.00 78.44 94 VAL A C 1
ATOM 751 O O . VAL A 1 94 ? 6.645 0.479 -14.386 1.00 78.44 94 VAL A O 1
ATOM 754 N N . PRO A 1 95 ? 8.234 -0.543 -15.603 1.00 74.94 95 PRO A N 1
ATOM 755 C CA . PRO A 1 95 ? 7.706 -0.059 -16.870 1.00 74.94 95 PRO A CA 1
ATOM 756 C C . PRO A 1 95 ? 6.303 -0.613 -17.093 1.00 74.94 95 PRO A C 1
ATOM 758 O O . PRO A 1 95 ? 6.097 -1.838 -17.129 1.00 74.94 95 PRO A O 1
ATOM 761 N N . THR A 1 96 ? 5.337 0.282 -17.273 1.00 73.88 96 THR A N 1
ATOM 762 C CA . THR A 1 96 ? 3.964 -0.115 -17.562 1.00 73.88 96 THR A CA 1
ATOM 763 C C . THR A 1 96 ? 3.883 -0.752 -18.949 1.00 73.88 96 THR A C 1
ATOM 765 O O . THR A 1 96 ? 4.795 -0.661 -19.775 1.00 73.88 96 THR A O 1
ATOM 768 N N . HIS A 1 97 ? 2.764 -1.413 -19.250 1.00 70.62 97 HIS A N 1
ATOM 769 C CA . HIS A 1 97 ? 2.543 -1.948 -20.594 1.00 70.62 97 HIS A CA 1
ATOM 770 C C . HIS A 1 97 ? 2.614 -0.852 -21.672 1.00 70.62 97 HIS A C 1
ATOM 772 O O . HIS A 1 97 ? 3.132 -1.100 -22.758 1.00 70.62 97 HIS A O 1
ATOM 778 N N . ILE A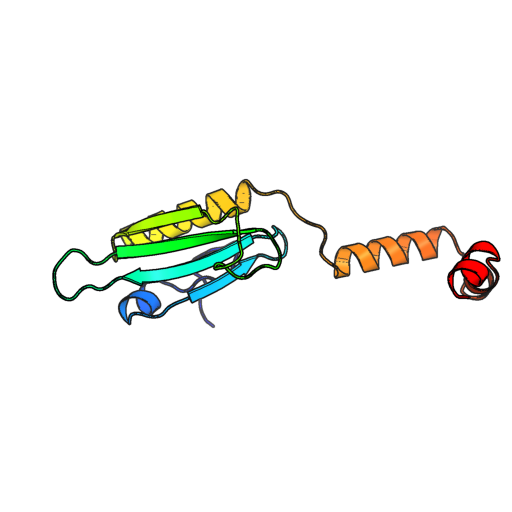 1 98 ? 2.149 0.360 -21.353 1.00 70.81 98 ILE A N 1
ATOM 779 C CA . ILE A 1 98 ? 2.190 1.509 -22.261 1.00 70.81 98 ILE A CA 1
ATOM 780 C C . ILE A 1 98 ? 3.634 1.971 -22.484 1.00 70.81 98 ILE A C 1
ATOM 782 O O . ILE A 1 98 ? 4.006 2.225 -23.627 1.00 70.81 98 ILE A O 1
ATOM 786 N N . ASP A 1 99 ? 4.460 2.011 -21.436 1.00 77.62 99 ASP A N 1
ATOM 787 C CA . ASP A 1 99 ? 5.879 2.375 -21.563 1.00 77.62 99 ASP A CA 1
ATOM 788 C C . ASP A 1 99 ? 6.623 1.374 -22.448 1.00 77.62 99 ASP A C 1
ATOM 790 O O . ASP A 1 99 ? 7.361 1.762 -23.352 1.00 77.62 99 ASP A O 1
ATOM 794 N N . LYS A 1 100 ? 6.349 0.077 -22.260 1.00 76.75 100 LYS A N 1
ATOM 795 C CA . LYS A 1 100 ? 6.907 -0.993 -23.097 1.00 76.75 100 LYS A CA 1
ATOM 796 C C . LYS A 1 100 ? 6.463 -0.870 -24.554 1.00 76.75 100 LYS A C 1
ATOM 798 O O . LYS A 1 100 ? 7.288 -1.027 -25.447 1.00 76.75 100 LYS A O 1
ATOM 803 N N . GLN A 1 101 ? 5.187 -0.568 -24.810 1.00 74.69 101 GLN A N 1
ATOM 804 C CA . GLN A 1 101 ? 4.695 -0.346 -26.174 1.00 74.69 101 GLN A CA 1
ATOM 805 C C . GLN A 1 101 ? 5.322 0.892 -26.824 1.00 74.69 101 GLN A C 1
ATOM 807 O O . GLN A 1 101 ? 5.629 0.861 -28.013 1.00 74.69 101 GLN A O 1
ATOM 812 N N . ARG A 1 102 ? 5.514 1.976 -26.065 1.00 78.12 102 ARG A N 1
ATOM 813 C CA . ARG A 1 102 ? 6.152 3.196 -26.568 1.00 78.12 102 ARG A CA 1
ATOM 814 C C . ARG A 1 102 ? 7.612 2.948 -26.925 1.00 78.12 102 ARG A C 1
ATOM 816 O O . ARG A 1 102 ? 7.990 3.261 -28.045 1.00 78.12 102 ARG A O 1
ATOM 823 N N . ALA A 1 103 ? 8.376 2.332 -26.024 1.00 76.62 103 ALA A N 1
ATOM 824 C CA . ALA A 1 103 ? 9.768 1.968 -26.275 1.00 76.62 103 ALA A CA 1
ATOM 825 C C . ALA A 1 103 ? 9.891 1.025 -27.481 1.00 76.62 103 ALA A C 1
ATOM 827 O O . ALA A 1 103 ? 10.739 1.225 -28.340 1.00 76.62 103 ALA A O 1
ATOM 828 N N . TYR A 1 104 ? 8.991 0.042 -27.598 1.00 76.94 104 TYR A N 1
ATOM 829 C CA . TYR A 1 104 ? 8.936 -0.828 -28.771 1.00 76.94 104 TYR A CA 1
ATOM 830 C C . TYR A 1 104 ? 8.675 -0.047 -30.063 1.00 76.94 104 TYR A C 1
ATOM 832 O O . TYR A 1 104 ? 9.333 -0.281 -31.069 1.00 76.94 104 TYR A O 1
ATOM 840 N N . LYS A 1 105 ? 7.723 0.892 -30.044 1.00 78.00 105 LYS A N 1
ATOM 841 C CA . LYS A 1 105 ? 7.416 1.725 -31.209 1.00 78.00 105 LYS A CA 1
ATOM 842 C C . LYS A 1 105 ? 8.596 2.616 -31.598 1.00 78.00 105 LYS A C 1
ATOM 844 O O . LYS A 1 105 ? 8.845 2.765 -32.784 1.00 78.00 105 LYS A O 1
ATOM 849 N N . GLU A 1 106 ? 9.291 3.198 -30.627 1.00 77.75 106 GLU A N 1
ATOM 850 C CA . GLU A 1 106 ? 10.475 4.028 -30.860 1.00 77.75 106 GLU A CA 1
ATOM 851 C C . GLU A 1 106 ? 11.607 3.212 -31.486 1.00 77.75 106 GLU A C 1
ATOM 853 O O . GLU A 1 106 ? 12.083 3.591 -32.548 1.00 77.75 106 GLU A O 1
ATOM 858 N N . LEU A 1 107 ? 11.916 2.031 -30.934 1.00 75.00 107 LEU A N 1
ATOM 859 C CA . LEU A 1 107 ? 12.881 1.095 -31.523 1.00 75.00 107 LEU A CA 1
ATOM 860 C C . LEU A 1 107 ? 12.516 0.721 -32.961 1.00 75.00 107 LEU A C 1
ATOM 862 O O . LEU A 1 107 ? 13.360 0.778 -33.843 1.00 75.00 107 LEU A O 1
ATOM 866 N N . VAL A 1 108 ? 11.248 0.385 -33.218 1.00 73.00 108 VAL A N 1
ATOM 867 C CA . VAL A 1 108 ? 10.783 0.050 -34.571 1.00 73.00 108 VAL A CA 1
ATOM 868 C C . VAL A 1 108 ? 10.890 1.247 -35.520 1.00 73.00 108 VAL A C 1
ATOM 870 O O . VAL A 1 108 ? 11.225 1.056 -36.680 1.00 73.00 108 VAL A O 1
ATOM 873 N N . CYS A 1 109 ? 10.611 2.469 -35.060 1.00 70.19 109 CYS A N 1
ATOM 874 C CA . CYS A 1 109 ? 10.756 3.677 -35.877 1.00 70.19 109 CYS A CA 1
ATOM 875 C C . CYS A 1 109 ? 12.221 4.090 -36.102 1.00 70.19 109 CYS A C 1
ATOM 877 O O . CYS A 1 109 ? 12.499 4.777 -37.080 1.00 70.19 109 CYS A O 1
ATOM 879 N N . GLU A 1 110 ? 13.138 3.727 -35.201 1.00 69.88 110 GLU A N 1
ATOM 880 C CA . GLU A 1 110 ? 14.581 3.928 -35.384 1.00 69.88 110 GLU A CA 1
ATOM 881 C C . GLU A 1 110 ? 15.194 2.870 -36.308 1.00 69.88 110 GLU A C 1
ATOM 883 O O . GLU A 1 110 ? 16.060 3.193 -37.119 1.00 69.88 110 GLU A O 1
ATOM 888 N N . GLU A 1 111 ? 14.753 1.617 -36.185 1.00 70.75 111 GLU A N 1
ATOM 889 C CA . GLU A 1 111 ? 15.251 0.479 -36.962 1.00 70.75 111 GLU A CA 1
ATOM 890 C C . GLU A 1 111 ? 14.705 0.472 -38.393 1.00 70.75 111 GLU A C 1
ATOM 892 O O . GLU A 1 111 ? 15.454 0.197 -39.328 1.00 70.75 111 GLU A O 1
ATOM 897 N N . TYR A 1 112 ? 13.431 0.828 -38.576 1.00 66.00 112 TYR A N 1
ATOM 898 C CA . TYR A 1 112 ? 12.763 0.819 -39.873 1.00 66.00 112 TYR A CA 1
ATOM 899 C C . TYR A 1 112 ? 12.277 2.221 -40.229 1.00 66.00 112 TYR A C 1
ATOM 901 O O . TYR A 1 112 ? 11.473 2.835 -39.522 1.00 66.00 112 TYR A O 1
ATOM 909 N N . LEU A 1 113 ? 12.751 2.716 -41.371 1.00 65.00 113 LEU A N 1
ATOM 910 C CA . LEU A 1 113 ? 12.423 4.055 -41.866 1.00 65.00 113 LEU A CA 1
ATOM 911 C C . LEU A 1 113 ? 10.953 4.173 -42.300 1.00 65.00 113 LEU A C 1
ATOM 913 O O . LEU A 1 113 ? 10.374 5.259 -42.215 1.00 65.00 113 LEU A O 1
ATOM 917 N N . ASP A 1 114 ? 10.346 3.069 -42.747 1.00 67.06 114 ASP A N 1
ATOM 918 C CA . ASP A 1 114 ? 8.944 3.003 -43.151 1.00 67.06 114 ASP A CA 1
ATOM 919 C C . ASP A 1 114 ? 8.307 1.608 -42.958 1.00 67.06 114 ASP A C 1
ATOM 921 O O . ASP A 1 114 ? 8.931 0.634 -42.531 1.00 67.06 114 ASP A O 1
ATOM 925 N N . LEU A 1 115 ? 6.995 1.539 -43.215 1.00 64.12 115 LEU A N 1
ATOM 926 C CA . LEU A 1 115 ? 6.185 0.328 -43.061 1.00 64.12 115 LEU A CA 1
ATOM 927 C C . LEU A 1 115 ? 6.547 -0.776 -44.062 1.00 64.12 115 LEU A C 1
ATOM 929 O O . LEU A 1 115 ? 6.327 -1.945 -43.739 1.00 64.12 115 LEU A O 1
ATOM 933 N N . ASP A 1 116 ? 7.052 -0.428 -45.246 1.00 68.06 116 ASP A N 1
ATOM 934 C CA . ASP A 1 116 ? 7.401 -1.410 -46.274 1.00 68.06 116 ASP A CA 1
ATOM 935 C C . ASP A 1 116 ? 8.672 -2.163 -45.869 1.00 68.06 116 ASP A C 1
ATOM 937 O O . ASP A 1 116 ? 8.709 -3.393 -45.953 1.00 68.06 116 ASP A O 1
ATOM 941 N N . ASP A 1 117 ? 9.654 -1.456 -45.310 1.00 71.94 117 ASP A N 1
ATOM 942 C CA . ASP A 1 117 ? 10.879 -2.041 -44.758 1.00 71.94 117 ASP A CA 1
ATOM 943 C C . ASP A 1 117 ? 10.560 -3.033 -43.619 1.00 71.94 117 ASP A C 1
ATOM 945 O O . ASP A 1 117 ? 10.916 -4.212 -43.677 1.00 71.94 117 ASP A O 1
ATOM 949 N N . TYR A 1 118 ? 9.730 -2.617 -42.656 1.00 68.88 118 TYR A N 1
ATOM 950 C CA . TYR A 1 118 ? 9.286 -3.444 -41.523 1.00 68.88 118 TYR A CA 1
ATOM 951 C C . TYR A 1 118 ? 8.462 -4.686 -41.909 1.00 68.88 118 TYR A C 1
ATOM 953 O O . TYR A 1 118 ? 8.503 -5.712 -41.219 1.00 68.88 118 TYR A O 1
ATOM 961 N N . LEU A 1 119 ? 7.658 -4.606 -42.974 1.00 69.75 119 LEU A N 1
ATOM 962 C CA . LEU A 1 119 ? 6.862 -5.735 -43.472 1.00 69.75 119 LEU A CA 1
ATOM 963 C C . LEU A 1 119 ? 7.679 -6.690 -44.347 1.00 69.75 119 LEU A C 1
ATOM 965 O O . LEU A 1 119 ? 7.259 -7.835 -44.530 1.00 69.75 119 LEU A O 1
ATOM 969 N N . SER A 1 120 ? 8.819 -6.234 -44.866 1.00 73.88 120 SER A N 1
ATOM 970 C CA . SER A 1 120 ? 9.713 -7.025 -45.709 1.00 73.88 120 SER A CA 1
ATOM 971 C C . SER A 1 120 ? 10.742 -7.851 -44.928 1.00 73.88 120 SER A C 1
ATOM 973 O O . SER A 1 120 ? 11.399 -8.703 -45.528 1.00 73.88 120 SER A O 1
ATOM 975 N N . ASP A 1 121 ? 10.840 -7.669 -43.603 1.00 76.94 121 ASP A N 1
ATOM 976 C CA . ASP A 1 121 ? 11.807 -8.378 -42.761 1.00 76.94 121 ASP A CA 1
ATOM 977 C C . ASP A 1 121 ? 11.553 -9.908 -42.735 1.00 76.94 121 ASP A C 1
ATOM 979 O O . ASP A 1 121 ? 10.553 -10.384 -42.171 1.00 76.94 121 ASP A O 1
ATOM 983 N N . PRO A 1 122 ? 12.471 -10.713 -43.304 1.00 72.75 122 PRO A N 1
ATOM 984 C CA . PRO A 1 122 ? 12.294 -12.153 -43.444 1.00 72.75 122 PRO A CA 1
ATOM 985 C C . PRO A 1 122 ? 12.351 -12.921 -42.116 1.00 72.75 122 PRO A C 1
ATOM 987 O O . PRO A 1 122 ? 11.728 -13.981 -42.015 1.00 72.75 122 PRO A O 1
ATOM 990 N N . GLU A 1 123 ? 13.052 -12.430 -41.093 1.00 72.44 123 GLU A N 1
ATOM 991 C CA . GLU A 1 123 ? 13.091 -13.076 -39.772 1.00 72.44 123 GLU A CA 1
ATOM 992 C C . GLU A 1 123 ? 11.759 -12.887 -39.040 1.00 72.44 123 GLU A C 1
ATOM 994 O O . GLU A 1 123 ? 11.261 -13.783 -38.351 1.00 72.44 123 GLU A O 1
ATOM 999 N N . ARG A 1 124 ? 11.107 -11.750 -39.278 1.00 67.81 124 ARG A N 1
ATOM 1000 C CA . ARG A 1 124 ? 9.820 -11.416 -38.673 1.00 67.81 124 ARG A CA 1
ATOM 1001 C C . ARG A 1 124 ? 8.635 -12.100 -39.347 1.00 67.81 124 ARG A C 1
ATOM 1003 O O . ARG A 1 124 ? 7.681 -12.486 -38.669 1.00 67.81 124 ARG A O 1
ATOM 1010 N N . ILE A 1 125 ? 8.711 -12.303 -40.662 1.00 66.38 125 ILE A N 1
ATOM 1011 C CA . ILE A 1 125 ? 7.746 -13.117 -41.416 1.00 66.38 125 ILE A CA 1
ATOM 1012 C C . ILE A 1 125 ? 7.765 -14.570 -40.916 1.00 66.38 125 ILE A C 1
ATOM 1014 O O . ILE A 1 125 ? 6.701 -15.155 -40.716 1.00 66.38 125 ILE A O 1
ATOM 1018 N N . LYS A 1 126 ? 8.949 -15.135 -40.638 1.00 68.38 126 LYS A N 1
ATOM 1019 C CA . LYS A 1 126 ? 9.085 -16.496 -40.086 1.00 68.38 126 LYS A CA 1
ATOM 1020 C C . LYS A 1 126 ? 8.495 -16.636 -38.682 1.00 68.38 126 LYS A C 1
ATOM 1022 O O . LYS A 1 126 ? 7.906 -17.666 -38.396 1.00 68.38 126 LYS A O 1
ATOM 1027 N N . ALA A 1 127 ? 8.608 -15.617 -37.827 1.00 61.28 127 ALA A N 1
ATOM 1028 C CA . ALA A 1 127 ? 8.058 -15.644 -36.465 1.00 61.28 127 ALA A CA 1
ATOM 1029 C C . ALA A 1 127 ? 6.514 -15.575 -36.400 1.00 61.28 127 ALA A C 1
ATOM 1031 O O . ALA A 1 127 ? 5.934 -15.741 -35.326 1.00 61.28 127 ALA A O 1
ATOM 1032 N N . ARG A 1 128 ? 5.848 -15.290 -37.527 1.00 57.09 128 ARG A N 1
ATOM 1033 C CA . ARG A 1 128 ? 4.382 -15.221 -37.659 1.00 57.09 128 ARG A CA 1
ATOM 1034 C C . ARG A 1 128 ? 3.741 -16.499 -38.220 1.00 57.09 128 ARG A C 1
ATOM 1036 O O . ARG A 1 128 ? 2.513 -16.582 -38.178 1.00 57.09 128 ARG A O 1
ATOM 1043 N N . LEU A 1 129 ? 4.536 -17.424 -38.765 1.00 49.91 129 LEU A N 1
ATOM 1044 C CA . LEU A 1 129 ? 4.109 -18.711 -39.337 1.00 49.91 129 LEU A CA 1
ATOM 1045 C C . LEU A 1 129 ? 4.249 -19.836 -38.308 1.00 49.91 129 LEU A C 1
ATOM 1047 O O . LEU A 1 129 ? 3.364 -20.719 -38.313 1.00 49.91 129 LEU A O 1
#

Foldseek 3Di:
DQDAPDPQFRDHALVCVVVQHKDWGDDVQQQKTKIWGWDDDPDDFTKIKMWIAGDDDDLVPGPRIDIDIFGSDNVRVVVVRVVVVVVSVVGDGDQDPVNVVVVVVVVCVVVDVDPVRVVPDPVVVVVVD

Sequence (129 aa):
MGSSASQYFEIPKFFVFGEKGIFTGSASEKDMNYKVVPNCPKEGDKTLRAYVWSGRSCLDKAEDAEMKEFPLSEEGHREMLDWLESVYLSRETVPTHIDKQRAYKELVCEEYLDLDDYLSDPERIKARL

Secondary structure (DSSP, 8-state):
----S-SSS----HHHHHTT--EEEEEGGGTEEEEEEEE--SSS--EEEEEEEESSS-GGG-TT-EEEEEESSHHHHHHHHHHHHHHHHHSPPPPPHHHHHHHHHHHHHHH-SSHHHHHH-HHHHHTT-

pLDDT: mean 81.08, std 10.49, range [41.0, 94.44]